Protein AF-A0A1Q9W0U5-F1 (afdb_monomer_lite)

Secondary structure (DSSP, 8-state):
--SSTT--SSTHHHHHHHHHHHHHHHHHHSSHHHHHHHHHHHHHHHHHHHHHHHHHHHHHHHHHHHHHHHHHHHHHHHHHHHHHHHHHHHHHHHHHHHHHHHHHHHHHHHHHHHHHHHHHHHHHHHHHHHTT-SPPPPPPPHHHHHHHH--

Foldseek 3Di:
DPDPPPDDPDDPVVVVVVVCCCVVVVVVCVDPVVVVVVVVVVVVVVVVVVVVVVVVVVVVVVVVVVVVVVVVVVVVVVVVVVVVVVVVVVVVVVVVVVVVVVVVVVVLVVVLVVVVVVLVVVVVVCCVPPNCPPPRDDDDDSVRCCVVPVD

Structure (mmCIF, N/CA/C/O backbone):
data_AF-A0A1Q9W0U5-F1
#
_entry.id   AF-A0A1Q9W0U5-F1
#
loop_
_atom_site.group_PDB
_atom_site.id
_atom_site.type_symbol
_atom_site.label_atom_id
_atom_site.label_alt_id
_atom_site.label_comp_id
_atom_site.label_asym_id
_atom_site.label_entity_id
_atom_site.label_seq_id
_atom_site.pdbx_PDB_ins_code
_atom_site.Cartn_x
_atom_site.Cartn_y
_atom_site.Cartn_z
_atom_site.occupancy
_atom_site.B_iso_or_equiv
_atom_site.auth_seq_id
_atom_site.auth_comp_id
_atom_site.auth_asym_id
_atom_site.auth_atom_id
_atom_site.pdbx_PDB_model_num
ATOM 1 N N . MET A 1 1 ? -29.268 -56.149 93.580 1.00 48.81 1 MET A N 1
ATOM 2 C CA . MET A 1 1 ? -29.586 -56.482 92.176 1.00 48.81 1 MET A CA 1
ATOM 3 C C . MET A 1 1 ? -30.756 -57.445 92.194 1.00 48.81 1 MET A C 1
ATOM 5 O O . MET A 1 1 ? -30.510 -58.588 92.537 1.00 48.81 1 MET A O 1
ATOM 9 N N . GLN A 1 2 ? -31.991 -56.976 91.958 1.00 44.59 2 GLN A N 1
ATOM 10 C CA . GLN A 1 2 ? -33.123 -57.872 91.632 1.00 44.59 2 GLN A CA 1
ATOM 11 C C . GLN A 1 2 ? -34.442 -57.192 91.214 1.00 44.59 2 GLN A C 1
ATOM 13 O O . GLN A 1 2 ? -35.392 -57.896 90.921 1.00 44.59 2 GLN A O 1
ATOM 18 N N . TRP A 1 3 ? -34.527 -55.857 91.133 1.00 42.56 3 TRP A N 1
ATOM 19 C CA . TRP A 1 3 ? -35.785 -55.175 90.761 1.00 42.56 3 TRP A CA 1
ATOM 20 C C . TRP A 1 3 ? -35.768 -54.518 89.373 1.00 42.56 3 TRP A C 1
ATOM 22 O O . TRP A 1 3 ? -36.730 -53.862 88.995 1.00 42.56 3 TRP A O 1
ATOM 32 N N . LEU A 1 4 ? -34.672 -54.658 88.619 1.00 52.78 4 LEU A N 1
ATOM 33 C CA . LEU A 1 4 ? -34.535 -54.071 87.277 1.00 52.78 4 LEU A CA 1
ATOM 34 C C . LEU A 1 4 ? -34.776 -55.077 86.141 1.00 52.78 4 LEU A C 1
ATOM 36 O O . LEU A 1 4 ? -34.891 -54.653 84.996 1.00 52.78 4 LEU A O 1
ATOM 40 N N . ASP A 1 5 ? -34.913 -56.370 86.449 1.00 53.69 5 ASP A N 1
ATOM 41 C CA . ASP A 1 5 ? -35.034 -57.434 85.438 1.00 53.69 5 ASP A CA 1
ATOM 42 C C . ASP A 1 5 ? -36.491 -57.805 85.083 1.00 53.69 5 ASP A C 1
ATOM 44 O O . ASP A 1 5 ? -36.716 -58.677 84.252 1.00 53.69 5 ASP A O 1
ATOM 48 N N . GLU A 1 6 ? -37.494 -57.123 85.652 1.00 55.94 6 GLU A N 1
ATOM 49 C CA . GLU A 1 6 ? -38.927 -57.373 85.383 1.00 55.94 6 GLU A CA 1
ATOM 50 C C . GLU A 1 6 ? -39.623 -56.273 84.563 1.00 55.94 6 GLU A C 1
ATOM 52 O O . GLU A 1 6 ? -40.851 -56.241 84.478 1.00 55.94 6 GLU A O 1
ATOM 57 N N . LEU A 1 7 ? -38.888 -55.353 83.931 1.00 51.94 7 LEU A N 1
ATOM 58 C CA . LEU A 1 7 ? -39.534 -54.336 83.098 1.00 51.94 7 LEU A CA 1
ATOM 59 C C . LEU A 1 7 ? -39.776 -54.867 81.671 1.00 51.94 7 LEU A C 1
ATOM 61 O O . LEU A 1 7 ? -38.814 -55.117 80.943 1.00 51.94 7 LEU A O 1
ATOM 65 N N . PRO A 1 8 ? -41.046 -55.022 81.238 1.00 51.66 8 PRO A N 1
ATOM 66 C CA . PRO A 1 8 ? -41.373 -55.565 79.927 1.00 51.66 8 PRO A CA 1
ATOM 67 C C . PRO A 1 8 ? -40.893 -54.623 78.817 1.00 51.66 8 PRO A C 1
ATOM 69 O O . PRO A 1 8 ? -41.223 -53.434 78.777 1.00 51.66 8 PRO A O 1
ATOM 72 N N . SER A 1 9 ? -40.113 -55.175 77.890 1.00 57.66 9 SER A N 1
ATOM 73 C CA . SER A 1 9 ? -39.590 -54.516 76.696 1.00 57.66 9 SER A CA 1
ATOM 74 C C . SER A 1 9 ? -40.684 -54.338 75.636 1.00 57.66 9 SER A C 1
ATOM 76 O O . SER A 1 9 ? -40.773 -55.071 74.656 1.00 57.66 9 SER A O 1
ATOM 78 N N . GLY A 1 10 ? -41.537 -53.331 75.814 1.00 54.72 10 GLY A N 1
ATOM 79 C CA . GLY A 1 10 ? -42.482 -52.915 74.778 1.00 54.72 10 GLY A CA 1
ATOM 80 C C . GLY A 1 10 ? -43.388 -51.767 75.210 1.00 54.72 10 GLY A C 1
ATOM 81 O O . GLY A 1 10 ? -43.679 -51.652 76.393 1.00 54.72 10 GLY A O 1
ATOM 82 N N . GLY A 1 11 ? -43.797 -50.937 74.234 1.00 58.62 11 GLY A N 1
ATOM 83 C CA . GLY A 1 11 ? -44.859 -49.900 74.159 1.00 58.62 11 GLY A CA 1
ATOM 84 C C . GLY A 1 11 ? -45.467 -49.228 75.407 1.00 58.62 11 GLY A C 1
ATOM 85 O O . GLY A 1 11 ? -45.788 -48.046 75.361 1.00 58.62 11 GLY A O 1
ATOM 86 N N . ALA A 1 12 ? -45.630 -49.921 76.528 1.00 58.34 12 ALA A N 1
ATOM 87 C CA . ALA A 1 12 ? -46.196 -49.414 77.772 1.00 58.34 12 ALA A CA 1
ATOM 88 C C . ALA A 1 12 ? -45.386 -48.252 78.374 1.00 58.34 12 ALA A C 1
ATOM 90 O O . ALA A 1 12 ? -45.969 -47.293 78.876 1.00 58.34 12 ALA A O 1
ATOM 91 N N . TRP A 1 13 ? -44.054 -48.268 78.253 1.00 61.38 13 TRP A N 1
ATOM 92 C CA . TRP A 1 13 ? -43.220 -47.152 78.716 1.00 61.38 13 TRP A CA 1
ATOM 93 C C . TRP A 1 13 ? -43.388 -45.875 77.886 1.00 61.38 13 TRP A C 1
ATOM 95 O O . TRP A 1 13 ? -43.226 -44.789 78.436 1.00 61.38 13 TRP A O 1
ATOM 105 N N . SER A 1 14 ? -43.757 -45.961 76.600 1.00 59.47 14 SER A N 1
ATOM 106 C CA . SER A 1 14 ? -44.038 -44.755 75.808 1.00 59.47 14 SER A CA 1
ATOM 107 C C . SER A 1 14 ? -45.360 -44.118 76.233 1.00 59.47 14 SER A C 1
ATOM 109 O O . SER A 1 14 ? -45.436 -42.898 76.339 1.00 59.47 14 SER A O 1
ATOM 111 N N . LEU A 1 15 ? -46.366 -44.929 76.579 1.00 61.00 15 LEU A N 1
ATOM 112 C CA . LEU A 1 15 ? -47.623 -44.451 77.157 1.00 61.00 15 LEU A CA 1
ATOM 113 C C . LEU A 1 15 ? -47.402 -43.804 78.527 1.00 61.00 15 LEU A C 1
ATOM 115 O O . LEU A 1 15 ? -47.939 -42.729 78.773 1.00 61.00 15 LEU A O 1
ATOM 119 N N . VAL A 1 16 ? -46.562 -44.393 79.384 1.00 67.69 16 VAL A N 1
ATOM 120 C CA . VAL A 1 16 ? -46.186 -43.796 80.678 1.00 67.69 16 VAL A CA 1
ATOM 121 C C . VAL A 1 16 ? -45.377 -42.510 80.485 1.00 67.69 16 VAL A C 1
ATOM 123 O O . VAL A 1 16 ? -45.625 -41.535 81.187 1.00 67.69 16 VAL A O 1
ATOM 126 N N . ALA A 1 17 ? -44.467 -42.454 79.509 1.00 66.31 17 ALA A N 1
ATOM 127 C CA . ALA A 1 17 ? -43.703 -41.247 79.197 1.00 66.31 17 ALA A CA 1
ATOM 128 C C . ALA A 1 17 ? -44.595 -40.123 78.651 1.00 66.31 17 ALA A C 1
ATOM 130 O O . ALA A 1 17 ? -44.462 -38.986 79.088 1.00 66.31 17 ALA A O 1
ATOM 131 N N . VAL A 1 18 ? -45.539 -40.429 77.755 1.00 67.12 18 VAL A N 1
ATOM 132 C CA . VAL A 1 18 ? -46.526 -39.465 77.241 1.00 67.12 18 VAL A CA 1
ATOM 133 C C . VAL A 1 18 ? -47.463 -39.009 78.360 1.00 67.12 18 VAL A C 1
ATOM 135 O O . VAL A 1 18 ? -47.729 -37.816 78.483 1.00 67.12 18 VAL A O 1
ATOM 138 N N . PHE A 1 19 ? -47.904 -39.922 79.226 1.00 64.69 19 PHE A N 1
ATOM 139 C CA . PHE A 1 19 ? -48.735 -39.593 80.382 1.00 64.69 19 PHE A CA 1
ATOM 140 C C . PHE A 1 19 ? -47.987 -38.699 81.378 1.00 64.69 19 PHE A C 1
ATOM 142 O O . PHE A 1 19 ? -48.516 -37.673 81.795 1.00 64.69 19 PHE A O 1
ATOM 149 N N . LEU A 1 20 ? -46.723 -39.005 81.682 1.00 63.22 20 LEU A N 1
ATOM 150 C CA . LEU A 1 20 ? -45.849 -38.143 82.479 1.00 63.22 20 LEU A CA 1
ATOM 151 C C . LEU A 1 20 ? -45.610 -36.796 81.790 1.00 63.22 20 LEU A C 1
ATOM 153 O O . LEU A 1 20 ? -45.610 -35.777 82.466 1.00 63.22 20 LEU A O 1
ATOM 157 N N . MET A 1 21 ? -45.472 -36.743 80.464 1.00 60.34 21 MET A N 1
ATOM 158 C CA . MET A 1 21 ? -45.287 -35.488 79.729 1.00 60.34 21 MET A CA 1
ATOM 159 C C . MET A 1 21 ? -46.546 -34.611 79.745 1.00 60.34 21 MET A C 1
ATOM 161 O O . MET A 1 21 ? -46.440 -33.392 79.802 1.00 60.34 21 MET A O 1
ATOM 165 N N . ILE A 1 22 ? -47.739 -35.205 79.744 1.00 65.19 22 ILE A N 1
ATOM 166 C CA . ILE A 1 22 ? -49.010 -34.473 79.826 1.00 65.19 22 ILE A CA 1
ATOM 167 C C . ILE A 1 22 ? -49.279 -34.019 81.269 1.00 65.19 22 ILE A C 1
ATOM 169 O O . ILE A 1 22 ? -49.625 -32.859 81.492 1.00 65.19 22 ILE A O 1
ATOM 173 N N . VAL A 1 23 ? -49.057 -34.895 82.255 1.00 63.03 23 VAL A N 1
ATOM 174 C CA . VAL A 1 23 ? -49.312 -34.620 83.681 1.00 63.03 23 VAL A CA 1
ATOM 175 C C . VAL A 1 23 ? -48.252 -33.690 84.288 1.00 63.03 23 VAL A C 1
ATOM 177 O O . VAL A 1 23 ? -48.601 -32.784 85.041 1.00 63.03 23 VAL A O 1
ATOM 180 N N . LEU A 1 24 ? -46.971 -33.857 83.937 1.00 55.53 24 LEU A N 1
ATOM 181 C CA . LEU A 1 24 ? -45.858 -33.029 84.433 1.00 55.53 24 LEU A CA 1
ATOM 182 C C . LEU A 1 24 ? -45.461 -31.888 83.483 1.00 55.53 24 LEU A C 1
ATOM 184 O O . LEU A 1 24 ? -44.815 -30.943 83.929 1.00 55.53 24 LEU A O 1
ATOM 188 N N . GLY A 1 25 ? -45.828 -31.935 82.197 1.00 49.31 25 GLY A N 1
ATOM 189 C CA . GLY A 1 25 ? -45.586 -30.842 81.241 1.00 49.31 25 GLY A CA 1
ATOM 190 C C . GLY A 1 25 ? -46.716 -29.809 81.189 1.00 49.31 25 GLY A C 1
ATOM 191 O O . GLY A 1 25 ? -46.466 -28.643 80.878 1.00 49.31 25 GLY A O 1
ATOM 192 N N . GLY A 1 26 ? -47.937 -30.190 81.578 1.00 54.97 26 GLY A N 1
ATOM 193 C CA . GLY A 1 26 ? -49.083 -29.284 81.715 1.00 54.97 26 GLY A CA 1
ATOM 194 C C . GLY A 1 26 ? -48.850 -28.038 82.595 1.00 54.97 26 GLY A C 1
ATOM 195 O O . GLY A 1 26 ? -49.272 -26.949 82.194 1.00 54.97 26 GLY A O 1
ATOM 196 N N . PRO A 1 27 ? -48.130 -28.104 83.737 1.00 50.22 27 PRO A N 1
ATOM 197 C CA . PRO A 1 27 ? -47.951 -26.942 84.609 1.00 50.22 27 PRO A CA 1
ATOM 198 C C . PRO A 1 27 ? -46.952 -25.903 84.071 1.00 50.22 27 PRO A C 1
ATOM 200 O O . PRO A 1 27 ? -47.003 -24.743 84.476 1.00 50.22 27 PRO A O 1
ATOM 203 N N . GLN A 1 28 ? -46.057 -26.273 83.145 1.00 50.69 28 GLN A N 1
ATOM 204 C CA . GLN A 1 28 ? -45.082 -25.342 82.545 1.00 50.69 28 GLN A CA 1
ATOM 205 C C . GLN A 1 28 ? -45.714 -24.423 81.487 1.00 50.69 28 GLN A C 1
ATOM 207 O O . GLN A 1 28 ? -45.195 -23.340 81.221 1.00 50.69 28 GLN A O 1
ATOM 212 N N . ILE A 1 29 ? -46.846 -24.825 80.900 1.00 50.28 29 ILE A N 1
ATOM 213 C CA . ILE A 1 29 ? -47.547 -24.058 79.857 1.00 50.28 29 ILE A CA 1
ATOM 214 C C . ILE A 1 29 ? -48.559 -23.072 80.480 1.00 50.28 29 ILE A C 1
ATOM 216 O O . ILE A 1 29 ? -48.869 -22.048 79.876 1.00 50.28 29 ILE A O 1
ATOM 220 N N . LEU A 1 30 ? -49.016 -23.326 81.715 1.00 50.34 30 LEU A N 1
ATOM 221 C CA . LEU A 1 30 ? -50.021 -22.522 82.433 1.00 50.34 30 LEU A CA 1
ATOM 222 C C . LEU A 1 30 ? -49.461 -21.709 83.622 1.00 50.34 30 LEU A C 1
ATOM 224 O O . LEU A 1 30 ? -50.223 -21.131 84.395 1.00 50.34 30 LEU A O 1
ATOM 228 N N . SER A 1 31 ? -48.135 -21.622 83.765 1.00 53.34 31 SER A N 1
ATOM 229 C CA . SER A 1 31 ? -47.469 -20.719 84.717 1.00 53.34 31 SER A CA 1
ATOM 230 C C . SER A 1 31 ? -47.228 -19.332 84.096 1.00 53.34 31 SER A C 1
ATOM 232 O O . SER A 1 31 ? -47.009 -19.209 82.890 1.00 53.34 31 SER A O 1
ATOM 234 N N . LYS A 1 32 ? -47.201 -18.273 84.923 1.00 51.59 32 LYS A N 1
ATOM 235 C CA . LYS A 1 32 ? -46.903 -16.872 84.539 1.00 51.59 32 LYS A CA 1
ATOM 236 C C . LYS A 1 32 ? -45.576 -16.696 83.765 1.00 51.59 32 LYS A C 1
ATOM 238 O O . LYS A 1 32 ? -45.399 -15.681 83.096 1.00 51.59 32 LYS A O 1
ATOM 243 N N . GLU A 1 33 ? -44.679 -17.683 83.789 1.00 52.12 33 GLU A N 1
ATOM 244 C CA . GLU A 1 33 ? -43.449 -17.737 82.976 1.00 52.12 33 GLU A CA 1
ATOM 245 C C . GLU A 1 33 ? -43.665 -18.147 81.506 1.00 52.12 33 GLU A C 1
ATOM 247 O O . GLU A 1 33 ? -42.865 -17.799 80.639 1.00 52.12 33 GLU A O 1
ATOM 252 N N . GLY A 1 34 ? -44.753 -18.847 81.174 1.00 50.00 34 GLY A N 1
ATOM 253 C CA . GLY A 1 34 ? -45.092 -19.179 79.785 1.00 50.00 34 GLY A CA 1
ATOM 254 C C . GLY A 1 34 ? -45.493 -17.938 78.982 1.00 50.00 34 GLY A C 1
ATOM 255 O O . GLY A 1 34 ? -45.079 -17.765 77.835 1.00 50.00 34 GLY A O 1
ATOM 256 N N . ALA A 1 35 ? -46.221 -17.012 79.612 1.00 52.09 35 ALA A N 1
ATOM 257 C CA . ALA A 1 35 ? -46.635 -15.751 78.998 1.00 52.09 35 ALA A CA 1
ATOM 258 C C . ALA A 1 35 ? -45.441 -14.834 78.658 1.00 52.09 35 ALA A C 1
ATOM 260 O O . ALA A 1 35 ? -45.433 -14.200 77.599 1.00 52.09 35 ALA A O 1
ATOM 261 N N . SER A 1 36 ? -44.399 -14.804 79.501 1.00 52.59 36 SER A N 1
ATOM 262 C CA . SER A 1 36 ? -43.176 -14.038 79.213 1.00 52.59 36 SER A CA 1
ATOM 263 C C . SER A 1 36 ? -42.391 -14.636 78.038 1.00 52.59 36 SER A C 1
ATOM 265 O O . SER A 1 36 ? -41.880 -13.892 77.197 1.00 52.59 36 SER A O 1
ATOM 267 N N . ARG A 1 37 ? -42.378 -15.970 77.899 1.00 55.47 37 ARG A N 1
ATOM 268 C CA . ARG A 1 37 ? -41.797 -16.674 76.741 1.00 55.47 37 ARG A CA 1
ATOM 269 C C . ARG A 1 37 ? -42.568 -16.420 75.442 1.00 55.47 37 ARG A C 1
ATOM 271 O O . ARG A 1 37 ? -41.938 -16.227 74.406 1.00 55.47 37 ARG A O 1
ATOM 278 N N . PHE A 1 38 ? -43.900 -16.344 75.480 1.00 59.31 38 PHE A N 1
ATOM 279 C CA . PHE A 1 38 ? -44.719 -16.014 74.303 1.00 59.31 38 PHE A CA 1
ATOM 280 C C . PHE A 1 38 ? -44.487 -14.585 73.794 1.00 59.31 38 PHE A C 1
ATOM 282 O O . PHE A 1 38 ? -44.367 -14.371 72.586 1.00 59.31 38 PHE A O 1
ATOM 289 N N . TRP A 1 39 ? -44.356 -13.608 74.694 1.00 62.03 39 TRP A N 1
ATOM 290 C CA . TRP A 1 39 ? -44.021 -12.234 74.311 1.00 62.03 39 TRP A CA 1
ATOM 291 C C . TRP A 1 39 ? -42.602 -12.120 73.722 1.00 62.03 39 TRP A C 1
ATOM 293 O O . TRP A 1 39 ? -42.395 -11.436 72.715 1.00 62.03 39 TRP A O 1
ATOM 303 N N . LEU A 1 40 ? -41.632 -12.850 74.289 1.00 69.19 40 LEU A N 1
ATOM 304 C CA . LEU A 1 40 ? -40.268 -12.947 73.753 1.00 69.19 40 LEU A CA 1
ATOM 305 C C . LEU A 1 40 ? -40.230 -13.611 72.369 1.00 69.19 40 LEU A C 1
ATOM 307 O O . LEU A 1 40 ? -39.531 -13.123 71.483 1.00 69.19 40 LEU A O 1
ATOM 311 N N . LEU A 1 41 ? -41.020 -14.665 72.149 1.00 71.06 41 LEU A N 1
ATOM 312 C CA . LEU A 1 41 ? -41.174 -15.310 70.840 1.00 71.06 41 LEU A CA 1
ATOM 313 C C . LEU A 1 41 ? -41.773 -14.356 69.797 1.00 71.06 41 LEU A C 1
ATOM 315 O O . LEU A 1 41 ? -41.299 -14.318 68.660 1.00 71.06 41 LEU A O 1
ATOM 319 N N . GLY A 1 42 ? -42.759 -13.540 70.184 1.00 69.81 42 GLY A N 1
ATOM 320 C CA . GLY A 1 42 ? -43.316 -12.487 69.330 1.00 69.81 42 GLY A CA 1
ATOM 321 C C . GLY A 1 42 ? -42.258 -11.466 68.905 1.00 69.81 42 GLY A C 1
ATOM 322 O O . GLY A 1 42 ? -42.089 -11.207 67.713 1.00 69.81 42 GLY A O 1
ATOM 323 N N . ARG A 1 43 ? -41.463 -10.957 69.857 1.00 74.88 43 ARG A N 1
ATOM 324 C CA . ARG A 1 43 ? -40.350 -10.034 69.566 1.00 74.88 43 ARG A CA 1
ATOM 325 C C . ARG A 1 43 ? -39.242 -10.666 68.729 1.00 74.88 43 ARG A C 1
ATOM 327 O O . ARG A 1 43 ? -38.691 -9.995 67.860 1.00 74.88 43 ARG A O 1
ATOM 334 N N . PHE A 1 44 ? -38.930 -11.939 68.950 1.00 71.75 44 PHE A N 1
ATOM 335 C CA . PHE A 1 44 ? -37.926 -12.658 68.169 1.00 71.75 44 PHE A CA 1
ATOM 336 C C . PHE A 1 44 ? -38.374 -12.859 66.716 1.00 71.75 44 PHE A C 1
ATOM 338 O O . PHE A 1 44 ? -37.586 -12.672 65.789 1.00 71.75 44 PHE A O 1
ATOM 345 N N . ARG A 1 45 ? -39.662 -13.152 66.500 1.00 70.88 45 ARG A N 1
ATOM 346 C CA . ARG A 1 45 ? -40.262 -13.228 65.162 1.00 70.88 45 ARG A CA 1
ATOM 347 C C . ARG A 1 45 ? -40.265 -11.867 64.461 1.00 70.88 45 ARG A C 1
ATOM 349 O O . ARG A 1 45 ? -39.912 -11.803 63.285 1.00 70.88 45 ARG A O 1
ATOM 356 N N . GLU A 1 46 ? -40.602 -10.790 65.170 1.00 72.62 46 GLU A N 1
ATOM 357 C CA . GLU A 1 46 ? -40.552 -9.416 64.646 1.00 72.62 46 GLU A CA 1
ATOM 358 C C . GLU A 1 46 ? -39.112 -9.010 64.275 1.00 72.62 46 GLU A C 1
ATOM 360 O O . GLU A 1 46 ? -38.872 -8.429 63.217 1.00 72.62 46 GLU A O 1
ATOM 365 N N . TRP A 1 47 ? -38.132 -9.376 65.110 1.00 76.62 47 TRP A N 1
ATOM 366 C CA . TRP A 1 47 ? -36.708 -9.135 64.872 1.00 76.62 47 TRP A CA 1
ATOM 367 C C . TRP A 1 47 ? -36.184 -9.908 63.659 1.00 76.62 47 TRP A C 1
ATOM 369 O O . TRP A 1 47 ? -35.541 -9.315 62.795 1.00 76.62 47 TRP A O 1
ATOM 379 N N . LEU A 1 48 ? -36.515 -11.198 63.535 1.00 73.06 48 LEU A N 1
ATOM 380 C CA . LEU A 1 48 ? -36.178 -12.004 62.359 1.00 73.06 48 LEU A CA 1
ATOM 381 C C . LEU A 1 48 ? -36.814 -11.443 61.085 1.00 73.06 48 LEU A C 1
ATOM 383 O O . LEU A 1 48 ? -36.146 -11.366 60.055 1.00 73.06 48 LEU A O 1
ATOM 387 N N . ARG A 1 49 ? -38.080 -11.009 61.148 1.00 72.19 49 ARG A N 1
ATOM 388 C CA . ARG A 1 49 ? -38.768 -10.386 60.008 1.00 72.19 49 ARG A CA 1
ATOM 389 C C . ARG A 1 49 ? -38.068 -9.092 59.592 1.00 72.19 49 ARG A C 1
ATOM 391 O O . ARG A 1 49 ? -37.766 -8.920 58.416 1.00 72.19 49 ARG A O 1
ATOM 398 N N . ASN A 1 50 ? -37.740 -8.230 60.554 1.00 75.12 50 ASN A N 1
ATOM 399 C CA . ASN A 1 50 ? -37.024 -6.979 60.304 1.00 75.12 50 ASN A CA 1
ATOM 400 C C . ASN A 1 50 ? -35.587 -7.198 59.818 1.00 75.12 50 ASN A C 1
ATOM 402 O O . ASN A 1 50 ? -35.086 -6.386 59.045 1.00 75.12 50 ASN A O 1
ATOM 406 N N . ARG A 1 51 ? -34.923 -8.281 60.235 1.00 72.31 51 ARG A N 1
ATOM 407 C CA . ARG A 1 51 ? -33.591 -8.646 59.744 1.00 72.31 51 ARG A CA 1
ATOM 408 C C . ARG A 1 51 ? -33.644 -9.135 58.297 1.00 72.31 51 ARG A C 1
ATOM 410 O O . ARG A 1 51 ? -32.877 -8.646 57.476 1.00 72.31 51 ARG A O 1
ATOM 417 N N . LYS A 1 52 ? -34.597 -10.012 57.963 1.00 67.06 52 LYS A N 1
ATOM 418 C CA . LYS A 1 52 ? -34.787 -10.485 56.584 1.00 67.06 52 LYS A CA 1
ATOM 419 C C . LYS A 1 52 ? -35.181 -9.362 55.625 1.00 67.06 52 LYS A C 1
ATOM 421 O O . LYS A 1 52 ? -34.691 -9.329 54.506 1.00 67.06 52 LYS A O 1
ATOM 426 N N . LEU A 1 53 ? -36.019 -8.419 56.062 1.00 66.3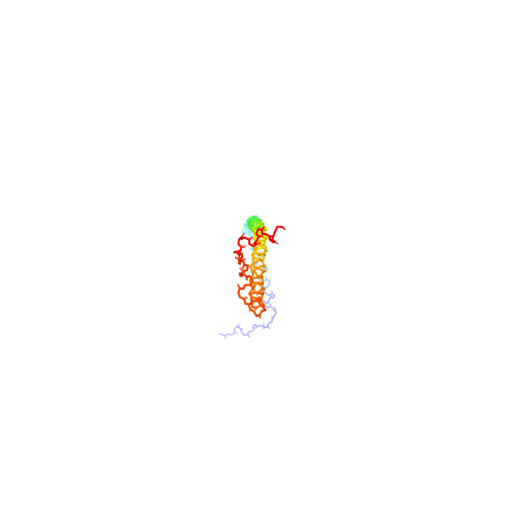8 53 LEU A N 1
ATOM 427 C CA . LEU A 1 53 ? -36.377 -7.238 55.264 1.00 66.38 53 LEU A CA 1
ATOM 428 C C . LEU A 1 53 ? -35.167 -6.346 54.946 1.00 66.38 53 LEU A C 1
ATOM 430 O O . LEU A 1 53 ? -35.078 -5.836 53.832 1.00 66.38 53 LEU A O 1
ATOM 434 N N . ARG A 1 54 ? -34.225 -6.195 55.887 1.00 66.69 54 ARG A N 1
ATOM 435 C CA . ARG A 1 54 ? -32.975 -5.451 55.653 1.00 66.69 54 ARG A CA 1
ATOM 436 C C . ARG A 1 54 ? -32.031 -6.197 54.718 1.00 66.69 54 ARG A C 1
ATOM 438 O O . ARG A 1 54 ? -31.531 -5.596 53.779 1.00 66.69 54 ARG A O 1
ATOM 445 N N . GLU A 1 55 ? -31.855 -7.503 54.914 1.00 59.59 55 GLU A N 1
ATOM 446 C CA . GLU A 1 55 ? -31.012 -8.323 54.031 1.00 59.59 55 GLU A CA 1
ATOM 447 C C . GLU A 1 55 ? -31.531 -8.326 52.585 1.00 59.59 55 GLU A C 1
ATOM 449 O O . GLU A 1 55 ? -30.728 -8.238 51.662 1.00 59.59 55 GLU A O 1
ATOM 454 N N . ILE A 1 56 ? -32.854 -8.353 52.371 1.00 61.16 56 ILE A N 1
ATOM 455 C CA . ILE A 1 56 ? -33.464 -8.271 51.032 1.00 61.16 56 ILE A CA 1
ATOM 456 C C . ILE A 1 56 ? -33.247 -6.889 50.397 1.00 61.16 56 ILE A C 1
ATOM 458 O O . ILE A 1 56 ? -32.942 -6.817 49.211 1.00 61.16 56 ILE A O 1
ATOM 462 N N . GLN A 1 57 ? -33.368 -5.799 51.162 1.00 61.12 57 GLN A N 1
ATOM 463 C CA . GLN A 1 57 ? -33.105 -4.446 50.650 1.00 61.12 57 GLN A CA 1
ATOM 464 C C . GLN A 1 57 ? -31.628 -4.215 50.315 1.00 61.12 57 GLN A C 1
ATOM 466 O O . GLN A 1 57 ? -31.322 -3.567 49.314 1.00 61.12 57 GLN A O 1
ATOM 471 N N . ASP A 1 58 ? -30.714 -4.741 51.129 1.00 60.97 58 ASP A N 1
ATOM 472 C CA . ASP A 1 58 ? -29.280 -4.625 50.869 1.00 60.97 58 ASP A CA 1
ATOM 473 C C . ASP A 1 58 ? -28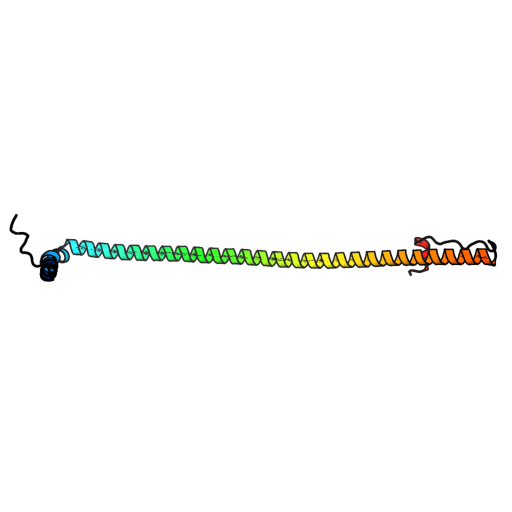.866 -5.497 49.674 1.00 60.97 58 ASP A C 1
ATOM 475 O O . ASP A 1 58 ? -28.135 -5.032 48.800 1.00 60.97 58 ASP A O 1
ATOM 479 N N . THR A 1 59 ? -29.399 -6.719 49.552 1.00 59.62 59 THR A N 1
ATOM 480 C CA . THR A 1 59 ? -29.137 -7.574 48.379 1.00 59.62 59 THR A CA 1
ATOM 481 C C . THR A 1 59 ? -29.773 -7.047 47.098 1.00 59.62 59 THR A C 1
ATOM 483 O O . THR A 1 59 ? -29.134 -7.134 46.053 1.00 59.62 59 THR A O 1
ATOM 486 N N . SER A 1 60 ? -30.969 -6.449 47.142 1.00 59.69 60 SER A N 1
ATOM 487 C CA . SER A 1 60 ? -31.576 -5.844 45.949 1.00 59.69 60 SER A CA 1
ATOM 488 C C . SER A 1 60 ? -30.784 -4.630 45.462 1.00 59.69 60 SER A C 1
ATOM 490 O O . SER A 1 60 ? -30.565 -4.485 44.265 1.00 59.69 60 SER A O 1
ATOM 492 N N . ARG A 1 61 ? -30.283 -3.790 46.380 1.00 60.84 61 ARG A N 1
ATOM 493 C CA . ARG A 1 61 ? -29.433 -2.638 46.032 1.00 60.84 61 ARG A CA 1
ATOM 494 C C . ARG A 1 61 ? -28.083 -3.062 45.460 1.00 60.84 61 ARG A C 1
ATOM 496 O O . ARG A 1 61 ? -27.620 -2.462 44.496 1.00 60.84 61 ARG A O 1
ATOM 503 N N . LEU A 1 62 ? -27.463 -4.098 46.028 1.00 60.78 62 LEU A N 1
ATOM 504 C CA . LEU A 1 62 ? -26.214 -4.658 45.508 1.00 60.78 62 LEU A CA 1
ATOM 505 C C . LEU A 1 62 ? -26.417 -5.316 44.138 1.00 60.78 62 LEU A C 1
ATOM 507 O O . LEU A 1 62 ? -25.578 -5.143 43.257 1.00 60.78 62 LEU A O 1
ATOM 511 N N . ALA A 1 63 ? -27.528 -6.026 43.935 1.00 59.78 63 ALA A N 1
ATOM 512 C CA . ALA A 1 63 ? -27.868 -6.626 42.649 1.00 59.78 63 ALA A CA 1
ATOM 513 C C . ALA A 1 63 ? -28.099 -5.557 41.569 1.00 59.78 63 ALA A C 1
ATOM 515 O O . ALA A 1 63 ? -27.516 -5.661 40.493 1.00 59.78 63 ALA A O 1
ATOM 516 N N . ASP A 1 64 ? -28.856 -4.497 41.868 1.00 63.84 64 ASP A N 1
ATOM 517 C CA . ASP A 1 64 ? -29.087 -3.396 40.925 1.00 63.84 64 ASP A CA 1
ATOM 518 C C . ASP A 1 64 ? -27.794 -2.637 40.589 1.00 63.84 64 ASP A C 1
ATOM 520 O O . ASP A 1 64 ? -27.529 -2.375 39.415 1.00 63.84 64 ASP A O 1
ATOM 524 N N . ALA A 1 65 ? -26.945 -2.355 41.584 1.00 61.00 65 ALA A N 1
ATOM 525 C CA . ALA A 1 65 ? -25.656 -1.692 41.368 1.00 61.00 65 ALA A CA 1
ATOM 526 C C . ALA A 1 65 ? -24.688 -2.551 40.533 1.00 61.00 65 ALA A C 1
ATOM 528 O O . ALA A 1 65 ? -23.987 -2.043 39.660 1.00 61.00 65 ALA A O 1
ATOM 529 N N . THR A 1 66 ? -24.681 -3.868 40.758 1.00 62.41 66 THR A N 1
ATOM 530 C CA . THR A 1 66 ? -23.828 -4.810 40.016 1.00 62.41 66 THR A CA 1
ATOM 531 C C . THR A 1 66 ? -24.313 -4.974 38.572 1.00 62.41 66 THR A C 1
ATOM 533 O O . THR A 1 66 ? -23.513 -4.995 37.638 1.00 62.41 66 THR A O 1
ATOM 536 N N . VAL A 1 67 ? -25.632 -5.029 38.356 1.00 64.81 67 VAL A N 1
ATOM 537 C CA . VAL A 1 67 ? -26.231 -5.096 37.013 1.00 64.81 67 VAL A CA 1
ATOM 538 C C . VAL A 1 67 ? -26.015 -3.793 36.237 1.00 64.81 67 VAL A C 1
ATOM 540 O O . VAL A 1 67 ? -25.747 -3.853 35.037 1.00 64.81 67 VAL A O 1
ATOM 543 N N . GLN A 1 68 ? -26.099 -2.629 36.889 1.00 66.44 68 GLN A N 1
ATOM 544 C CA . GLN A 1 68 ? -25.775 -1.345 36.257 1.00 66.44 68 GLN A CA 1
ATOM 545 C C . GLN A 1 68 ? -24.293 -1.255 35.879 1.00 66.44 68 GLN A C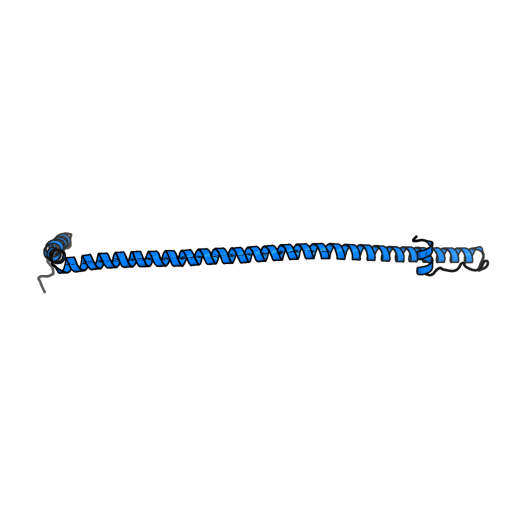 1
ATOM 547 O O . GLN A 1 68 ? -24.001 -0.964 34.721 1.00 66.44 68 GLN A O 1
ATOM 552 N N . GLY A 1 69 ? -23.377 -1.614 36.786 1.00 65.19 69 GLY A N 1
ATOM 553 C CA . GLY A 1 69 ? -21.938 -1.621 36.495 1.00 65.19 69 GLY A CA 1
ATOM 554 C C . GLY A 1 69 ? -21.576 -2.521 35.308 1.00 65.19 69 GLY A C 1
ATOM 555 O O . GLY A 1 69 ? -20.872 -2.100 34.394 1.00 65.19 69 GLY A O 1
ATOM 556 N N . HIS A 1 70 ? -22.147 -3.728 35.239 1.00 70.88 70 HIS A N 1
ATOM 557 C CA . HIS A 1 70 ? -21.926 -4.630 34.104 1.00 70.88 70 HIS A CA 1
ATOM 558 C C . HIS A 1 70 ? -22.528 -4.136 32.782 1.00 70.88 70 HIS A C 1
ATOM 560 O O . HIS A 1 70 ? -21.998 -4.459 31.718 1.00 70.88 70 HIS A O 1
ATOM 566 N N . ARG A 1 71 ? -23.625 -3.367 32.812 1.00 72.88 71 ARG A N 1
ATOM 567 C CA . ARG A 1 71 ? -24.186 -2.748 31.600 1.00 72.88 71 ARG A CA 1
ATOM 568 C C . ARG A 1 71 ? -23.303 -1.612 31.098 1.00 72.88 71 ARG A C 1
ATOM 570 O O . ARG A 1 71 ? -22.997 -1.590 29.913 1.00 72.88 71 ARG A O 1
ATOM 577 N N . GLU A 1 72 ? -22.843 -0.741 31.990 1.00 77.81 72 GLU A N 1
ATOM 578 C CA . GLU A 1 72 ? -21.945 0.362 31.634 1.00 77.81 72 GLU A CA 1
ATOM 579 C C . GLU A 1 72 ? -20.609 -0.134 31.072 1.00 77.81 72 GLU A C 1
ATOM 581 O O . GLU A 1 72 ? -20.121 0.406 30.080 1.00 77.81 72 GLU A O 1
ATOM 586 N N . ASP A 1 73 ? -20.037 -1.189 31.657 1.00 78.38 73 ASP A N 1
ATOM 587 C CA . ASP A 1 73 ? -18.810 -1.803 31.141 1.00 78.38 73 ASP A CA 1
ATOM 588 C C . ASP A 1 73 ? -19.031 -2.453 29.767 1.00 78.38 73 ASP A C 1
ATOM 590 O O . ASP A 1 73 ? -18.182 -2.336 28.881 1.00 78.38 73 ASP A O 1
ATOM 594 N N . ARG A 1 74 ? -20.191 -3.091 29.547 1.00 76.94 74 ARG A N 1
ATOM 595 C CA . ARG A 1 74 ? -20.546 -3.655 28.238 1.00 76.94 74 ARG A CA 1
ATOM 596 C C . ARG A 1 74 ? -20.712 -2.565 27.184 1.00 76.94 74 ARG A C 1
ATOM 598 O O . ARG A 1 74 ? -20.261 -2.744 26.056 1.00 76.94 74 ARG A O 1
ATOM 605 N N . ASP A 1 75 ? -21.362 -1.463 27.536 1.00 83.25 75 ASP A N 1
ATOM 606 C CA . ASP A 1 75 ? -21.615 -0.363 26.611 1.00 83.25 75 ASP A CA 1
ATOM 607 C C . ASP A 1 75 ? -20.312 0.373 26.260 1.00 83.25 75 ASP A C 1
ATOM 609 O O . ASP A 1 75 ? -20.078 0.645 25.081 1.00 83.25 75 ASP A O 1
ATOM 613 N N . ARG A 1 76 ? -19.409 0.578 27.233 1.00 83.44 76 ARG A N 1
ATOM 614 C CA . ARG A 1 76 ? -18.040 1.065 26.977 1.00 83.44 76 ARG A CA 1
ATOM 615 C C . ARG A 1 76 ? -17.272 0.134 26.040 1.00 83.44 76 ARG A C 1
ATOM 617 O O . ARG A 1 76 ? -16.761 0.583 25.021 1.00 83.44 76 ARG A O 1
ATOM 624 N N . TRP A 1 77 ? -17.269 -1.168 26.317 1.00 81.62 77 TRP A N 1
ATOM 625 C CA . TRP A 1 77 ? -16.575 -2.143 25.471 1.00 81.62 77 TRP A CA 1
ATOM 626 C C . TRP A 1 77 ? -17.131 -2.197 24.039 1.00 81.62 77 TRP A C 1
ATOM 628 O O . TRP A 1 77 ? -16.379 -2.305 23.071 1.00 81.62 77 TRP A O 1
ATOM 638 N N . MET A 1 78 ? -18.452 -2.086 23.877 1.00 88.12 78 MET A N 1
ATOM 639 C CA . MET A 1 78 ? -19.082 -2.028 22.557 1.00 88.12 78 MET A CA 1
ATOM 640 C C . MET A 1 78 ? -18.729 -0.744 21.800 1.00 88.12 78 MET A C 1
ATOM 642 O O . MET A 1 78 ? -18.538 -0.807 20.583 1.00 88.12 78 MET A O 1
ATOM 646 N N . ALA A 1 79 ? -18.624 0.394 22.492 1.00 89.25 79 ALA A N 1
ATOM 647 C CA . ALA A 1 79 ? -18.172 1.650 21.900 1.00 89.25 79 ALA A CA 1
ATOM 648 C C . ALA A 1 79 ? -16.709 1.554 21.437 1.00 89.25 79 ALA A C 1
ATOM 650 O O . ALA A 1 79 ? -16.416 1.887 20.287 1.00 89.25 79 ALA A O 1
ATOM 651 N N . ASP A 1 80 ? -15.825 0.996 22.268 1.00 88.12 80 ASP A N 1
ATOM 652 C CA . ASP A 1 80 ? -14.412 0.788 21.928 1.00 88.12 80 ASP A CA 1
ATOM 653 C C . ASP A 1 80 ? -14.256 -0.132 20.710 1.00 88.12 80 ASP A C 1
ATOM 655 O O . ASP A 1 80 ? -13.494 0.160 19.790 1.00 88.12 80 ASP A O 1
ATOM 659 N N . LEU A 1 81 ? -15.035 -1.216 20.630 1.00 89.19 81 LEU A N 1
ATOM 660 C CA . LEU A 1 81 ? -15.028 -2.104 19.463 1.00 89.19 81 LEU A CA 1
ATOM 661 C C . LEU A 1 81 ? -15.528 -1.431 18.181 1.00 89.19 81 LEU A C 1
ATOM 663 O O . LEU A 1 81 ? -15.084 -1.787 17.085 1.00 89.19 81 LEU A O 1
ATOM 667 N N . GLN A 1 82 ? -16.492 -0.517 18.287 1.00 90.44 82 GLN A N 1
ATOM 668 C CA . GLN A 1 82 ? -16.973 0.240 17.133 1.00 90.44 82 GLN A CA 1
ATOM 669 C C . GLN A 1 82 ? -15.928 1.253 16.666 1.00 90.44 82 GLN A C 1
ATOM 671 O O . GLN A 1 82 ? -15.677 1.324 15.462 1.00 90.44 82 GLN A O 1
ATOM 676 N N . ALA A 1 83 ? -15.279 1.957 17.596 1.00 89.44 83 ALA A N 1
ATOM 677 C CA . ALA A 1 83 ? -14.171 2.857 17.297 1.00 89.44 83 ALA A CA 1
ATOM 678 C C . ALA A 1 83 ? -13.018 2.104 16.616 1.00 89.44 83 ALA A C 1
ATOM 680 O O . ALA A 1 83 ? -12.609 2.468 15.515 1.00 89.44 83 ALA A O 1
ATOM 681 N N . LEU A 1 84 ? -12.606 0.965 17.179 1.00 90.62 84 LEU A N 1
ATOM 682 C CA . LEU A 1 84 ? -11.550 0.124 16.616 1.00 90.62 84 LEU A CA 1
ATOM 683 C C . LEU A 1 84 ? -11.905 -0.393 15.212 1.00 90.62 84 LEU A C 1
ATOM 685 O O . LEU A 1 84 ? -11.058 -0.448 14.324 1.00 90.62 84 LEU A O 1
ATOM 689 N N . ARG A 1 85 ? -13.173 -0.759 14.968 1.00 90.56 85 ARG A N 1
ATOM 690 C CA . ARG A 1 85 ? -13.632 -1.13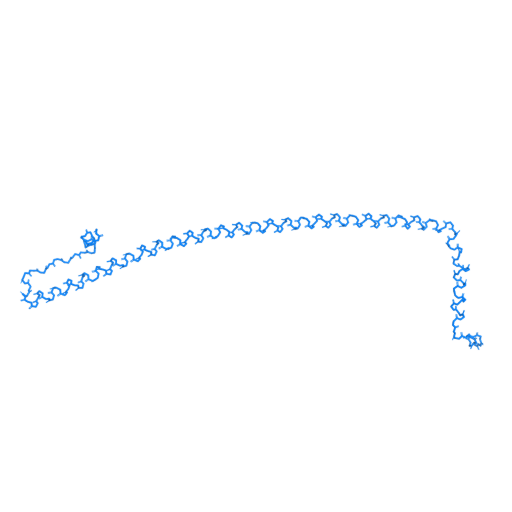8 13.620 1.00 90.56 85 ARG A CA 1
ATOM 691 C C . ARG A 1 85 ? -13.551 0.022 12.635 1.00 90.56 85 ARG A C 1
ATOM 693 O O . ARG A 1 85 ? -13.204 -0.219 11.480 1.00 90.56 85 ARG A O 1
ATOM 700 N N . ALA A 1 86 ? -13.914 1.231 13.057 1.00 91.38 86 ALA A N 1
ATOM 701 C CA . ALA A 1 86 ? -13.838 2.414 12.210 1.00 91.38 86 ALA A CA 1
ATOM 702 C C . ALA A 1 86 ? -12.380 2.725 11.842 1.00 91.38 86 ALA A C 1
ATOM 704 O O . ALA A 1 86 ? -12.079 2.877 10.659 1.00 91.38 86 ALA A O 1
ATOM 705 N N . GLU A 1 87 ? -11.474 2.693 12.821 1.00 91.12 87 GLU A N 1
ATOM 706 C CA . GLU A 1 87 ? -10.029 2.854 12.614 1.00 91.12 87 GLU A CA 1
ATOM 707 C C . GLU A 1 87 ? -9.471 1.785 11.667 1.00 91.12 87 GLU A C 1
ATOM 709 O O . GLU A 1 87 ? -8.846 2.109 10.662 1.00 91.12 87 GLU A O 1
ATOM 714 N N . MET A 1 88 ? -9.807 0.509 11.879 1.00 90.31 88 MET A N 1
ATOM 715 C CA . MET A 1 88 ? -9.380 -0.568 10.978 1.00 90.31 88 MET A CA 1
ATOM 716 C C . MET A 1 88 ? -9.899 -0.401 9.545 1.00 90.31 88 MET A C 1
ATOM 718 O O . MET A 1 88 ? -9.249 -0.850 8.599 1.00 90.31 88 MET A O 1
ATOM 722 N N . GLN A 1 89 ? -11.086 0.180 9.346 1.00 94.25 89 GLN A N 1
ATOM 723 C CA . GLN A 1 89 ? -11.579 0.464 7.998 1.00 94.25 89 GLN A CA 1
ATOM 724 C C . GLN A 1 89 ? -10.833 1.625 7.345 1.00 94.25 89 GLN A C 1
ATOM 726 O O . GLN A 1 89 ? -10.531 1.544 6.153 1.00 94.25 89 GLN A O 1
ATOM 731 N N . GLU A 1 90 ? -10.539 2.675 8.105 1.00 93.44 90 GLU A N 1
ATOM 732 C CA . GLU A 1 90 ? -9.727 3.808 7.664 1.00 93.44 90 GLU A CA 1
ATOM 733 C C . GLU A 1 90 ? -8.326 3.332 7.244 1.00 93.44 90 GLU A C 1
ATOM 735 O O . GLU A 1 90 ? -7.890 3.593 6.121 1.00 93.44 90 GLU A O 1
ATOM 740 N N . ASP A 1 91 ? -7.675 2.524 8.083 1.00 90.44 91 ASP A N 1
ATOM 741 C CA . ASP A 1 91 ? -6.350 1.960 7.817 1.00 90.44 91 ASP A CA 1
ATOM 742 C C . ASP A 1 91 ? -6.349 1.069 6.576 1.00 90.44 91 ASP A C 1
ATOM 744 O O . ASP A 1 91 ? -5.472 1.179 5.721 1.00 90.44 91 ASP A O 1
ATOM 748 N N . ARG A 1 92 ? -7.375 0.225 6.408 1.00 92.56 92 ARG A N 1
ATOM 749 C CA . ARG A 1 92 ? -7.522 -0.598 5.196 1.00 92.56 92 ARG A CA 1
ATOM 750 C C . ARG A 1 92 ? -7.673 0.247 3.938 1.00 92.56 92 ARG A C 1
ATOM 752 O O . ARG A 1 92 ? -7.162 -0.152 2.895 1.00 92.56 92 ARG A O 1
ATOM 759 N N . LYS A 1 93 ? -8.390 1.372 4.001 1.00 94.00 93 LYS A N 1
ATOM 760 C CA . LYS A 1 93 ? -8.531 2.280 2.853 1.00 94.00 93 LYS A CA 1
ATOM 761 C C . LYS A 1 93 ? -7.197 2.934 2.511 1.00 94.00 93 LYS A C 1
ATOM 763 O O . LYS A 1 93 ? -6.831 2.940 1.340 1.00 94.00 93 LYS A O 1
ATOM 768 N N . ARG A 1 94 ? -6.465 3.424 3.516 1.00 93.38 94 ARG A N 1
ATOM 769 C CA . ARG A 1 94 ? -5.132 4.020 3.328 1.00 93.38 94 ARG A CA 1
ATOM 770 C C . ARG A 1 94 ? -4.155 3.016 2.740 1.00 93.38 94 ARG A C 1
ATOM 772 O O . ARG A 1 94 ? -3.541 3.299 1.722 1.00 93.38 94 ARG A O 1
ATOM 779 N N . PHE A 1 95 ? -4.107 1.815 3.308 1.00 92.75 95 PHE A N 1
ATOM 780 C CA . PHE A 1 95 ? -3.230 0.756 2.827 1.00 92.75 95 PHE A CA 1
ATOM 781 C C . PHE A 1 95 ? -3.541 0.361 1.381 1.00 92.75 95 PHE A C 1
ATOM 783 O O . PHE A 1 95 ? -2.628 0.197 0.583 1.00 92.75 95 PHE A O 1
ATOM 790 N N . ARG A 1 96 ? -4.824 0.250 1.006 1.00 93.62 96 ARG A N 1
ATOM 791 C CA . ARG A 1 96 ? -5.203 -0.004 -0.394 1.00 93.62 96 ARG A CA 1
ATOM 792 C C . ARG A 1 96 ? -4.745 1.115 -1.320 1.00 93.62 96 ARG A C 1
ATOM 794 O O . ARG A 1 96 ? -4.124 0.822 -2.326 1.00 93.62 96 ARG A O 1
ATOM 801 N N . ALA A 1 97 ? -4.987 2.372 -0.953 1.00 94.12 97 ALA A N 1
ATOM 802 C CA . ALA A 1 97 ? -4.552 3.508 -1.761 1.00 94.12 97 ALA A CA 1
ATOM 803 C C . ALA A 1 97 ? -3.021 3.552 -1.927 1.00 94.12 97 ALA A C 1
ATOM 805 O O . ALA A 1 97 ? -2.524 3.855 -3.009 1.00 94.12 97 ALA A O 1
ATOM 806 N N . GLU A 1 98 ? -2.268 3.223 -0.875 1.00 93.06 98 GLU A N 1
ATOM 807 C CA . GLU A 1 98 ? -0.810 3.107 -0.948 1.00 93.06 98 GLU A CA 1
ATOM 808 C C . GLU A 1 98 ? -0.365 1.949 -1.844 1.00 93.06 98 GLU A C 1
ATOM 810 O O . GLU A 1 98 ? 0.556 2.125 -2.640 1.00 93.06 98 GLU A O 1
ATOM 815 N N . MET A 1 99 ? -1.024 0.791 -1.754 1.00 93.25 99 MET A N 1
ATOM 816 C CA . MET A 1 99 ? -0.739 -0.354 -2.622 1.00 93.25 99 MET A CA 1
ATOM 817 C C . MET A 1 99 ? -1.028 -0.047 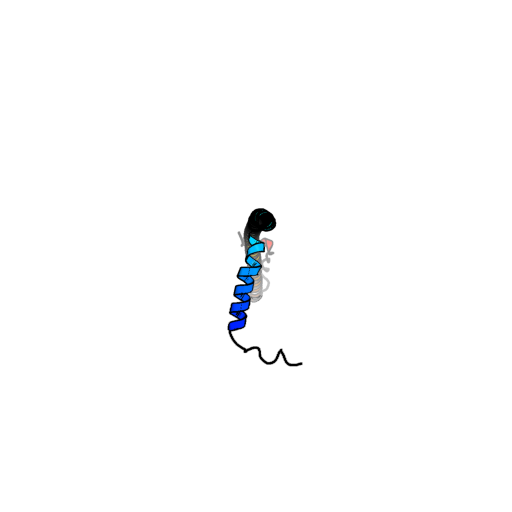-4.086 1.00 93.25 99 MET A C 1
ATOM 819 O O . MET A 1 99 ? -0.149 -0.272 -4.911 1.00 93.25 99 MET A O 1
ATOM 823 N N . ASP A 1 100 ? -2.177 0.552 -4.393 1.00 94.62 100 ASP A N 1
ATOM 824 C CA . ASP A 1 100 ? -2.536 0.950 -5.756 1.00 94.62 100 ASP A CA 1
ATOM 825 C C . ASP A 1 100 ? -1.502 1.943 -6.323 1.00 94.62 100 ASP A C 1
ATOM 827 O O . ASP A 1 100 ? -1.042 1.810 -7.457 1.00 94.62 100 ASP A O 1
ATOM 831 N N . ALA A 1 101 ? -1.060 2.915 -5.515 1.00 91.81 101 ALA A N 1
ATOM 832 C CA . ALA A 1 101 ? -0.032 3.874 -5.919 1.00 91.81 101 ALA A CA 1
ATOM 833 C C . ALA A 1 101 ? 1.352 3.227 -6.115 1.00 91.81 101 ALA A C 1
ATOM 835 O O . ALA A 1 101 ? 2.134 3.676 -6.957 1.00 91.81 101 ALA A O 1
ATOM 836 N N . MET A 1 102 ? 1.695 2.202 -5.330 1.00 92.31 102 MET A N 1
ATOM 837 C CA . MET A 1 102 ? 2.929 1.438 -5.526 1.00 92.31 102 MET A CA 1
ATOM 838 C C . MET A 1 102 ? 2.856 0.570 -6.779 1.00 92.31 102 MET A C 1
ATOM 840 O O . MET A 1 102 ? 3.824 0.539 -7.534 1.00 92.31 102 MET A O 1
ATOM 844 N N . GLU A 1 103 ? 1.726 -0.088 -7.022 1.00 93.88 103 GLU A N 1
ATOM 845 C CA . GLU A 1 103 ? 1.504 -0.921 -8.202 1.00 93.88 103 GLU A CA 1
ATOM 846 C C . GLU A 1 103 ? 1.641 -0.098 -9.486 1.00 93.88 103 GLU A C 1
ATOM 848 O O . GLU A 1 103 ? 2.413 -0.475 -10.364 1.00 93.88 103 GLU A O 1
ATOM 853 N N . GLN A 1 104 ? 1.028 1.090 -9.541 1.00 91.62 104 GLN A N 1
ATOM 854 C CA . GLN A 1 104 ? 1.190 2.020 -10.666 1.00 91.62 104 GLN A CA 1
ATOM 855 C C . GLN A 1 104 ? 2.654 2.409 -10.903 1.00 91.62 104 GLN A C 1
ATOM 857 O O . GLN A 1 104 ? 3.126 2.411 -12.036 1.00 91.62 104 GLN A O 1
ATOM 862 N N . LYS A 1 105 ? 3.415 2.699 -9.838 1.00 90.69 105 LYS A N 1
ATOM 863 C CA . LYS A 1 105 ? 4.848 3.015 -9.970 1.00 90.69 105 LYS A CA 1
ATOM 864 C C . LYS A 1 105 ? 5.650 1.828 -10.490 1.00 90.69 105 LYS A C 1
ATOM 866 O O . LYS A 1 105 ? 6.561 2.013 -11.292 1.00 90.69 105 LYS A O 1
ATOM 871 N N . VAL A 1 106 ? 5.353 0.621 -10.012 1.00 93.50 106 VAL A N 1
ATOM 872 C CA . VAL A 1 106 ? 6.023 -0.600 -10.473 1.00 93.50 106 VAL A CA 1
ATOM 873 C C . VAL A 1 106 ? 5.728 -0.843 -11.950 1.00 93.50 106 VAL A C 1
ATOM 875 O O . VAL A 1 106 ? 6.658 -1.137 -12.700 1.00 93.50 106 VAL A O 1
ATOM 878 N N . ASP A 1 107 ? 4.480 -0.662 -12.373 1.00 93.69 107 ASP A N 1
ATOM 879 C CA . ASP A 1 107 ? 4.073 -0.820 -13.770 1.00 93.69 107 ASP A CA 1
ATOM 880 C C . ASP A 1 107 ? 4.759 0.204 -14.693 1.00 93.69 107 ASP A C 1
ATOM 882 O O . ASP A 1 107 ? 5.296 -0.159 -15.743 1.00 93.69 107 ASP A O 1
ATOM 886 N N . ALA A 1 108 ? 4.876 1.459 -14.246 1.00 91.81 108 ALA A N 1
ATOM 887 C CA . ALA A 1 108 ? 5.635 2.505 -14.936 1.00 91.81 108 ALA A CA 1
ATOM 888 C C . ALA A 1 108 ? 7.113 2.119 -15.129 1.00 91.81 108 ALA A C 1
ATOM 890 O O . ALA A 1 108 ? 7.668 2.201 -16.231 1.00 91.81 108 ALA A O 1
ATOM 891 N N . TYR A 1 109 ? 7.771 1.642 -14.065 1.00 92.56 109 TYR A N 1
ATOM 892 C CA . TYR A 1 109 ? 9.160 1.184 -14.149 1.00 92.56 109 TYR A CA 1
ATOM 893 C C . TYR A 1 109 ? 9.315 -0.029 -15.064 1.00 92.56 109 TYR A C 1
ATOM 895 O O . TYR A 1 109 ? 10.286 -0.105 -15.820 1.00 92.56 109 TYR A O 1
ATOM 903 N N . TRP A 1 110 ? 8.374 -0.970 -15.014 1.00 95.25 110 TRP A N 1
ATOM 904 C CA . TRP A 1 110 ? 8.390 -2.141 -15.879 1.00 95.25 110 TRP A CA 1
ATOM 905 C C . TRP A 1 110 ? 8.251 -1.755 -17.353 1.00 95.25 110 TRP A C 1
ATOM 907 O O . TRP A 1 110 ? 9.042 -2.193 -18.190 1.00 95.25 110 TRP A O 1
ATOM 917 N N . SER A 1 111 ? 7.319 -0.857 -17.658 1.00 94.88 111 SER A N 1
ATOM 918 C CA . SER A 1 111 ? 7.121 -0.306 -18.999 1.00 94.88 111 SER A CA 1
ATOM 919 C C . SER A 1 111 ? 8.381 0.385 -19.527 1.00 94.88 111 SER A C 1
ATOM 921 O O . SER A 1 111 ? 8.778 0.170 -20.675 1.00 94.88 111 SER A O 1
ATOM 923 N N . TYR A 1 112 ? 9.092 1.124 -18.674 1.00 95.44 112 TYR A N 1
ATOM 924 C CA . TYR A 1 112 ? 10.379 1.706 -19.044 1.00 95.44 112 TYR A CA 1
ATOM 925 C C . TYR A 1 112 ? 11.471 0.654 -19.295 1.00 95.44 112 TYR A C 1
ATOM 927 O O . TYR A 1 112 ? 12.251 0.790 -20.237 1.00 95.44 112 TYR A O 1
ATOM 935 N N . ILE A 1 113 ? 11.532 -0.420 -18.503 1.00 95.38 113 ILE A N 1
ATOM 936 C CA . ILE A 1 113 ? 12.473 -1.528 -18.747 1.00 95.38 113 ILE A CA 1
ATOM 937 C C . ILE A 1 113 ? 12.215 -2.153 -20.121 1.00 95.38 113 ILE A C 1
ATOM 939 O O . ILE A 1 113 ? 13.162 -2.388 -20.876 1.00 95.38 113 ILE A O 1
ATOM 943 N N . VAL A 1 114 ? 10.947 -2.378 -20.471 1.00 95.81 114 VAL A N 1
ATOM 944 C CA . VAL A 1 114 ? 10.555 -2.888 -21.792 1.00 95.81 114 VAL A CA 1
ATOM 945 C C . VAL A 1 114 ? 10.982 -1.921 -22.898 1.00 95.81 114 VAL A C 1
ATOM 947 O O . VAL A 1 114 ? 11.560 -2.356 -23.895 1.00 95.81 114 VAL A O 1
ATOM 950 N N . PHE A 1 115 ? 10.781 -0.615 -22.708 1.00 94.94 115 PHE A N 1
ATOM 951 C CA . PHE A 1 115 ? 11.247 0.414 -23.639 1.00 94.94 115 PHE A CA 1
ATOM 952 C C . PHE A 1 115 ? 12.770 0.367 -23.850 1.00 94.94 115 PHE A C 1
ATOM 954 O O . PHE A 1 115 ? 13.235 0.346 -24.990 1.00 94.94 115 PHE A O 1
ATOM 961 N N . VAL A 1 116 ? 13.560 0.290 -22.773 1.00 96.25 116 VAL A N 1
ATOM 962 C CA . VAL A 1 116 ? 15.029 0.198 -22.850 1.00 96.25 116 VAL A CA 1
ATOM 963 C C . VAL A 1 116 ? 15.464 -1.090 -23.558 1.00 96.25 116 VAL A C 1
ATOM 965 O O . VAL A 1 116 ? 16.390 -1.071 -24.376 1.00 96.25 116 VAL A O 1
ATOM 968 N N . ALA A 1 117 ? 14.793 -2.208 -23.278 1.00 96.00 117 ALA A N 1
ATOM 969 C CA . ALA A 1 117 ? 15.070 -3.480 -23.933 1.00 96.00 117 ALA A CA 1
ATOM 970 C C . ALA A 1 117 ? 14.800 -3.402 -25.443 1.00 96.00 117 ALA A C 1
ATOM 972 O O . ALA A 1 117 ? 15.650 -3.811 -26.240 1.00 96.00 117 ALA A O 1
ATOM 973 N N . ASP A 1 118 ? 13.671 -2.823 -25.856 1.00 94.62 118 ASP A N 1
ATOM 974 C CA . ASP A 1 118 ? 13.361 -2.655 -27.275 1.00 94.62 118 ASP A CA 1
ATOM 975 C C . ASP A 1 118 ? 14.329 -1.687 -27.965 1.00 94.62 118 ASP A C 1
ATOM 977 O O . ASP A 1 118 ? 14.828 -1.986 -29.050 1.00 94.62 118 ASP A O 1
ATOM 981 N N . TYR A 1 119 ? 14.700 -0.589 -27.305 1.00 94.56 119 TYR A N 1
ATOM 982 C CA . TYR A 1 119 ? 15.738 0.317 -27.789 1.00 94.56 119 TYR A CA 1
ATOM 983 C C . TYR A 1 119 ? 17.065 -0.422 -28.040 1.00 94.56 119 TYR A C 1
ATOM 985 O O . TYR A 1 119 ? 17.670 -0.275 -29.104 1.00 94.56 119 TYR A O 1
ATOM 993 N N . SER A 1 120 ? 17.496 -1.286 -27.113 1.00 93.56 120 SER A N 1
ATOM 994 C CA . SER A 1 120 ? 18.724 -2.077 -27.281 1.00 93.56 120 SER A CA 1
ATOM 995 C C . SER A 1 120 ? 18.649 -3.028 -28.484 1.00 93.56 120 SER A C 1
ATOM 997 O O . SER A 1 120 ? 19.608 -3.163 -29.248 1.00 93.56 120 SER A O 1
ATOM 999 N N . ARG A 1 121 ? 17.476 -3.633 -28.711 1.00 93.50 121 ARG A N 1
ATOM 1000 C CA . ARG A 1 121 ? 17.204 -4.490 -29.868 1.00 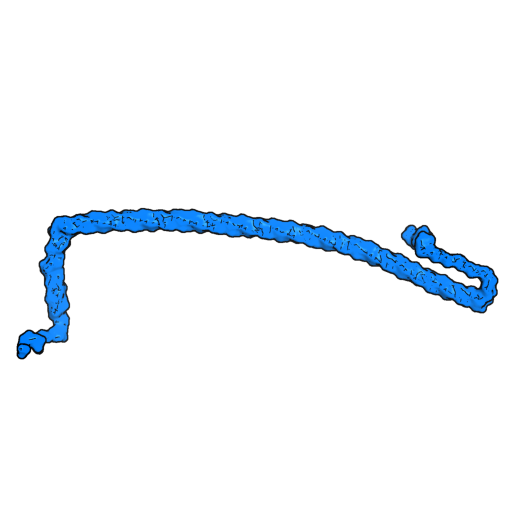93.50 121 ARG A CA 1
ATOM 1001 C C . ARG A 1 121 ? 17.279 -3.691 -31.167 1.00 93.50 121 ARG A C 1
ATOM 1003 O O . ARG A 1 121 ? 17.884 -4.158 -32.132 1.00 93.50 121 ARG A O 1
ATOM 1010 N N . GLN A 1 122 ? 16.699 -2.493 -31.202 1.00 92.38 122 GLN A N 1
ATOM 1011 C CA . GLN A 1 122 ? 16.762 -1.608 -32.366 1.00 92.38 122 GLN A CA 1
ATOM 1012 C C . GLN A 1 122 ? 18.201 -1.185 -32.680 1.00 92.38 122 GLN A C 1
ATOM 1014 O O . GLN A 1 122 ? 18.593 -1.217 -33.847 1.00 92.38 122 GLN A O 1
ATOM 1019 N N . LEU A 1 123 ? 19.012 -0.879 -31.662 1.00 92.94 123 LEU A N 1
ATOM 1020 C CA . LEU A 1 123 ? 20.437 -0.588 -31.842 1.00 92.94 123 LEU A CA 1
ATOM 1021 C C . LEU A 1 123 ? 21.204 -1.767 -32.436 1.00 92.94 123 LEU A C 1
ATOM 1023 O O . LEU A 1 123 ? 21.994 -1.575 -33.358 1.00 92.94 123 LEU A O 1
ATOM 1027 N N . ALA A 1 124 ? 20.958 -2.986 -31.952 1.00 92.25 124 ALA A N 1
ATOM 1028 C CA . ALA A 1 124 ? 21.594 -4.179 -32.502 1.00 92.25 124 ALA A CA 1
ATOM 1029 C C . ALA A 1 124 ? 21.229 -4.383 -33.984 1.00 92.25 124 ALA A C 1
ATOM 1031 O O . ALA A 1 124 ? 22.089 -4.714 -34.799 1.00 92.25 124 ALA A O 1
ATOM 1032 N N . ILE A 1 125 ? 19.967 -4.136 -34.351 1.00 92.81 125 ILE A N 1
ATOM 1033 C CA . ILE A 1 125 ? 19.503 -4.207 -35.743 1.00 92.81 125 ILE A CA 1
ATOM 1034 C C . ILE A 1 125 ? 20.154 -3.114 -36.601 1.00 92.81 125 ILE A C 1
ATOM 1036 O O . ILE A 1 125 ? 20.574 -3.406 -37.721 1.00 92.81 125 ILE A O 1
ATOM 1040 N N . LEU A 1 126 ? 20.244 -1.879 -36.098 1.00 92.31 126 LEU A N 1
ATOM 1041 C CA . LEU A 1 126 ? 20.896 -0.763 -36.786 1.00 92.31 126 LEU A CA 1
ATOM 1042 C C . LEU A 1 126 ? 22.369 -1.090 -37.059 1.00 92.31 126 LEU A C 1
ATOM 1044 O O . LEU A 1 126 ? 22.792 -1.064 -38.213 1.00 92.31 126 LEU A O 1
ATOM 1048 N N . ALA A 1 127 ? 23.094 -1.513 -36.019 1.00 91.62 127 ALA A N 1
ATOM 1049 C CA . ALA A 1 127 ? 24.494 -1.913 -36.100 1.00 91.62 127 ALA A CA 1
ATOM 1050 C C . ALA A 1 127 ? 24.715 -3.050 -37.106 1.00 91.62 127 ALA A C 1
ATOM 1052 O O . ALA A 1 127 ? 25.663 -3.011 -37.888 1.00 91.62 127 ALA A O 1
ATOM 1053 N N . ALA A 1 128 ? 23.822 -4.042 -37.132 1.00 93.25 128 ALA A N 1
ATOM 1054 C CA . ALA A 1 128 ? 23.915 -5.161 -38.064 1.00 93.25 128 ALA A CA 1
ATOM 1055 C C . ALA A 1 128 ? 23.623 -4.766 -39.524 1.00 93.25 128 ALA A C 1
ATOM 1057 O O . ALA A 1 128 ? 24.207 -5.346 -40.437 1.00 93.25 128 ALA A O 1
ATOM 1058 N N . LYS A 1 129 ? 22.707 -3.818 -39.762 1.00 93.25 129 LYS A N 1
ATOM 1059 C CA . LYS A 1 129 ? 22.258 -3.451 -41.118 1.00 93.25 129 LYS A CA 1
ATOM 1060 C C . LYS A 1 129 ? 23.077 -2.342 -41.761 1.00 93.25 129 LYS A C 1
ATOM 1062 O O . LYS A 1 129 ? 23.333 -2.394 -42.960 1.00 93.25 129 LYS A O 1
ATOM 1067 N N . HIS A 1 130 ? 23.426 -1.329 -40.981 1.00 90.62 130 HIS A N 1
ATOM 1068 C CA . HIS A 1 130 ? 23.999 -0.080 -41.477 1.00 90.62 130 HIS A CA 1
ATOM 1069 C C . HIS A 1 130 ? 25.329 0.262 -40.786 1.00 90.62 130 HIS A C 1
ATOM 1071 O O . HIS A 1 130 ? 25.970 1.252 -41.121 1.00 90.62 130 HIS A O 1
ATOM 1077 N N . GLY A 1 131 ? 25.782 -0.565 -39.838 1.00 88.38 131 GLY A N 1
ATOM 1078 C CA . GLY A 1 131 ? 26.865 -0.186 -38.940 1.00 88.38 131 GLY A CA 1
ATOM 1079 C C . GLY A 1 131 ? 26.411 0.913 -37.977 1.00 88.38 131 GLY A C 1
ATOM 1080 O O . GLY A 1 131 ? 25.246 0.981 -37.593 1.00 88.38 131 GLY A O 1
ATOM 1081 N N . TRP A 1 132 ? 27.338 1.781 -37.579 1.00 84.31 132 TRP A N 1
ATOM 1082 C CA . TRP A 1 132 ? 27.060 2.914 -36.685 1.00 84.31 132 TRP A CA 1
ATOM 1083 C C . TRP A 1 132 ? 26.681 4.204 -37.432 1.00 84.31 132 TRP A C 1
ATOM 1085 O O . TRP A 1 132 ? 26.769 5.287 -36.856 1.00 84.31 132 TRP A O 1
ATOM 1095 N N . ASP A 1 133 ? 26.299 4.088 -38.707 1.00 87.44 133 ASP A N 1
ATOM 1096 C CA . ASP A 1 133 ? 25.872 5.202 -39.552 1.00 87.44 133 ASP A CA 1
ATOM 1097 C C . ASP A 1 133 ? 24.474 4.910 -40.131 1.00 87.44 133 ASP A C 1
ATOM 1099 O O . ASP A 1 133 ? 24.328 3.953 -40.894 1.00 87.44 133 ASP A O 1
ATOM 1103 N N . PRO A 1 134 ? 23.421 5.671 -39.770 1.00 81.62 134 PRO A N 1
ATOM 1104 C CA . PRO A 1 134 ? 23.420 6.884 -38.944 1.00 81.62 134 PRO A CA 1
ATOM 1105 C C . PRO A 1 134 ? 23.756 6.631 -37.463 1.00 81.62 134 PRO A C 1
ATOM 1107 O O . PRO A 1 134 ? 23.614 5.501 -36.983 1.00 81.62 134 PRO A O 1
ATOM 1110 N N . PRO A 1 135 ? 24.170 7.677 -36.715 1.00 87.38 135 PRO A N 1
ATOM 1111 C CA . PRO A 1 135 ? 24.472 7.547 -35.297 1.00 87.38 135 PRO A CA 1
ATOM 1112 C C . PRO A 1 135 ? 23.256 7.032 -34.513 1.00 87.38 135 PRO A C 1
ATOM 1114 O O . PRO A 1 135 ? 22.110 7.330 -34.869 1.00 87.38 135 PRO A O 1
ATOM 1117 N N . PRO A 1 136 ? 23.493 6.280 -33.424 1.00 87.12 136 PRO A N 1
ATOM 1118 C CA . PRO A 1 136 ? 22.420 5.695 -32.642 1.00 87.12 136 PRO A CA 1
ATOM 1119 C C . PRO A 1 136 ? 21.498 6.785 -32.068 1.00 87.12 136 PRO A C 1
ATOM 1121 O O . PRO A 1 136 ? 21.989 7.809 -31.580 1.00 87.12 136 PRO A O 1
ATOM 1124 N N . PRO A 1 137 ? 20.166 6.580 -32.088 1.00 87.56 137 PRO A N 1
ATOM 1125 C CA . PRO A 1 137 ? 19.225 7.513 -31.474 1.00 87.56 137 PRO A CA 1
ATOM 1126 C C . PRO A 1 137 ? 19.514 7.639 -29.977 1.00 87.56 137 PRO A C 1
ATOM 1128 O O . PRO A 1 137 ? 19.956 6.681 -29.355 1.00 87.56 137 PRO A O 1
ATOM 1131 N N . ARG A 1 138 ? 19.273 8.800 -29.365 1.00 90.75 138 ARG A N 1
ATOM 1132 C CA . ARG A 1 138 ? 19.520 8.993 -27.926 1.00 90.75 138 ARG A CA 1
ATOM 1133 C C . ARG A 1 138 ? 18.538 8.160 -27.090 1.00 90.75 138 ARG A C 1
ATOM 1135 O O . ARG A 1 138 ? 17.333 8.251 -27.301 1.00 90.75 138 ARG A O 1
ATOM 1142 N N . LEU A 1 139 ? 19.046 7.414 -26.105 1.00 92.94 139 LEU A N 1
ATOM 1143 C CA . LEU A 1 139 ? 18.207 6.791 -25.080 1.00 92.94 139 LEU A CA 1
ATOM 1144 C C . LEU A 1 139 ? 17.668 7.867 -24.126 1.00 92.94 139 LEU A C 1
ATOM 1146 O O . LEU A 1 139 ? 18.435 8.670 -23.588 1.00 92.94 139 LEU A O 1
ATOM 1150 N N . LEU A 1 140 ? 16.353 7.876 -23.925 1.00 94.50 140 LEU A N 1
ATOM 1151 C CA . LEU A 1 140 ? 15.690 8.758 -22.968 1.00 94.50 140 LEU A CA 1
ATOM 1152 C C . LEU A 1 140 ? 15.917 8.251 -21.546 1.00 94.50 140 LEU A C 1
ATOM 1154 O O . LEU A 1 140 ? 15.892 7.046 -21.312 1.00 94.50 140 LEU A O 1
ATOM 1158 N N . SER A 1 141 ? 16.105 9.165 -20.597 1.00 94.25 141 SER A N 1
ATOM 1159 C CA . SER A 1 141 ? 16.025 8.820 -19.175 1.00 94.25 141 SER A CA 1
ATOM 1160 C C . SER A 1 141 ? 14.577 8.526 -18.763 1.00 94.25 141 SER A C 1
ATOM 1162 O O . SER A 1 141 ? 13.642 8.959 -19.435 1.00 94.25 141 SER A O 1
ATOM 1164 N N . PHE A 1 142 ? 14.374 7.846 -17.628 1.00 91.31 142 PHE A N 1
ATOM 1165 C CA . PHE A 1 142 ? 13.030 7.516 -17.131 1.00 91.31 142 PHE A CA 1
ATOM 1166 C C . PHE A 1 142 ? 12.112 8.744 -17.039 1.00 91.31 142 PHE A C 1
ATOM 1168 O O . PHE A 1 142 ? 10.964 8.681 -17.456 1.00 91.31 142 PHE A O 1
ATOM 1175 N N . SER A 1 143 ? 12.629 9.880 -16.559 1.00 92.81 143 SER A N 1
ATOM 1176 C CA . SER A 1 143 ? 11.841 11.107 -16.376 1.00 92.81 143 SER A CA 1
ATOM 1177 C C . SER A 1 143 ? 11.543 11.870 -17.670 1.00 92.81 143 SER A C 1
ATOM 1179 O O . SER A 1 143 ? 10.632 12.697 -17.687 1.00 92.81 143 SER A O 1
ATOM 1181 N N . GLU A 1 144 ? 12.329 11.651 -18.726 1.00 94.19 144 GLU A N 1
ATOM 1182 C CA . GLU A 1 144 ? 12.059 12.171 -20.072 1.00 94.19 144 GLU A CA 1
ATOM 1183 C C . GLU A 1 144 ? 11.059 11.264 -20.795 1.00 94.19 144 GLU A C 1
ATOM 1185 O O . GLU A 1 144 ? 10.136 11.759 -21.432 1.00 94.19 144 GLU A O 1
ATOM 1190 N N . TRP A 1 145 ? 11.219 9.945 -20.650 1.00 95.38 145 TRP A N 1
ATOM 1191 C CA . TRP A 1 145 ? 10.309 8.946 -21.199 1.00 95.38 145 TRP A CA 1
ATOM 1192 C C . TRP A 1 145 ? 8.907 9.060 -20.588 1.00 95.38 145 TRP A C 1
ATOM 1194 O O . TRP A 1 145 ? 7.939 9.142 -21.339 1.00 95.38 145 TRP A O 1
ATOM 1204 N N . SER A 1 146 ? 8.788 9.160 -19.260 1.00 92.06 146 SER A N 1
ATOM 1205 C CA . SER A 1 146 ? 7.482 9.253 -18.595 1.00 92.06 146 SER A CA 1
ATOM 1206 C C . SER A 1 146 ? 6.696 10.482 -19.059 1.00 92.06 146 SER A C 1
ATOM 1208 O O . SER A 1 146 ? 5.535 10.377 -19.428 1.00 92.06 146 SER A O 1
ATOM 1210 N N . ARG A 1 147 ? 7.354 11.642 -19.186 1.00 92.75 147 ARG A N 1
ATOM 1211 C CA . ARG A 1 147 ? 6.727 12.864 -19.725 1.00 92.75 147 ARG A CA 1
ATOM 1212 C C . ARG A 1 147 ? 6.282 12.754 -21.180 1.00 92.75 147 ARG A C 1
ATOM 1214 O O . ARG A 1 147 ? 5.481 13.564 -21.621 1.00 92.75 147 ARG A O 1
ATOM 1221 N N . GLN A 1 148 ? 6.878 11.855 -21.954 1.00 90.88 148 GLN A N 1
ATOM 1222 C CA . GLN A 1 148 ? 6.598 11.735 -23.381 1.00 90.88 148 GLN A CA 1
ATOM 1223 C C . GLN A 1 148 ? 5.534 10.671 -23.686 1.00 90.88 148 GLN A C 1
ATOM 1225 O O . GLN A 1 148 ? 4.849 10.792 -24.700 1.00 90.88 148 GLN A O 1
ATOM 1230 N N . TYR A 1 149 ? 5.428 9.628 -22.859 1.00 83.06 149 TYR A N 1
ATOM 1231 C CA . TYR A 1 149 ? 4.625 8.435 -23.152 1.00 83.06 149 TYR A CA 1
ATOM 1232 C C . TYR A 1 149 ? 3.563 8.105 -22.094 1.00 83.06 149 TYR A C 1
ATOM 1234 O O . TYR A 1 149 ? 2.758 7.211 -22.338 1.00 83.06 149 TYR A O 1
ATOM 1242 N N . GLU A 1 150 ? 3.564 8.782 -20.944 1.00 73.88 150 GLU A N 1
ATOM 1243 C CA . GLU A 1 150 ? 2.688 8.488 -19.798 1.00 73.88 150 GLU A CA 1
ATOM 1244 C C . GLU A 1 150 ? 1.633 9.590 -19.537 1.00 73.88 150 GLU A C 1
ATOM 1246 O O . GLU A 1 150 ? 0.912 9.508 -18.544 1.00 73.88 150 GLU A O 1
ATOM 1251 N N . ASP A 1 151 ? 1.538 10.591 -20.430 1.00 53.94 151 ASP A N 1
ATOM 1252 C CA . ASP A 1 151 ? 0.479 11.624 -20.458 1.00 53.94 151 ASP A CA 1
ATOM 1253 C C . ASP A 1 151 ? -0.846 11.098 -21.052 1.00 53.94 151 ASP A C 1
ATOM 1255 O O . ASP A 1 151 ? -0.817 10.480 -22.146 1.00 53.94 151 ASP A O 1
#

pLDDT: mean 76.49, std 16.34, range [42.56, 96.25]

Radius of gyration: 53.42 Å; chains: 1; bounding box: 77×71×134 Å

Sequence (151 aa):
MQWLDELPSGGAWSLVAVFLMIVLGGPQILSKEGASRFWLLGRFREWLRNRKLREIQDTSRLADATVQGHREDRDRWMADLQALRAEMQEDRKRFRAEMDAMEQKVDAYWSYIVFVADYSRQLAILAAKHGWDPPPPRLLSFSEWSRQYED